Protein AF-A0A428XMS0-F1 (afdb_monomer_lite)

Sequence (115 aa):
SAGLQIQGVVYDTDPASPYRYGGPYNPLPVPYTTYSPLLTNISLCRAAATTTLQRLRRTASRRLQVDMVPHPGLVLGDLVSVTGQGLTGVSCVIEELTLPYSPETQTIYVRVPHG

Secondary structure (DSSP, 8-state):
-PPPPP--------TT-TT-TT-SS-SS--------TT--SHHHHHHHHHHHHHHHHHHHSPEEEEEES--TT--TT-EEEEEETTEEEEEEEEEEEE--SSS--EEEEEEPPP-

Radius of gyration: 19.17 Å; chains: 1; bounding box: 40×31×57 Å

Structure (mmCIF, N/CA/C/O backbone):
data_AF-A0A428XMS0-F1
#
_entry.id   AF-A0A428XMS0-F1
#
loop_
_atom_site.group_PDB
_atom_site.id
_atom_site.type_symbol
_atom_site.label_atom_id
_atom_site.label_alt_id
_atom_site.label_comp_id
_atom_site.label_asym_id
_atom_site.label_entity_id
_atom_site.label_seq_id
_atom_site.pdbx_PDB_ins_code
_atom_site.Cartn_x
_atom_site.Cartn_y
_atom_site.Cartn_z
_atom_site.occupancy
_atom_site.B_iso_or_equiv
_atom_site.auth_seq_id
_atom_site.auth_comp_id
_atom_site.auth_asym_id
_atom_site.auth_atom_id
_atom_site.pdbx_PDB_model_num
ATOM 1 N N . SER A 1 1 ? 25.081 11.010 -31.879 1.00 51.91 1 SER A N 1
ATOM 2 C CA . SER A 1 1 ? 24.028 9.989 -31.720 1.00 51.91 1 SER A CA 1
ATOM 3 C C . SER A 1 1 ? 23.406 10.172 -30.347 1.00 51.91 1 SER A C 1
ATOM 5 O O . SER A 1 1 ? 24.145 10.298 -29.380 1.00 51.91 1 SER A O 1
ATOM 7 N N . ALA A 1 2 ? 22.080 10.281 -30.244 1.00 57.91 2 ALA A N 1
ATOM 8 C CA . ALA A 1 2 ? 21.422 10.269 -28.939 1.00 57.91 2 ALA A CA 1
ATOM 9 C C . ALA A 1 2 ? 21.640 8.878 -28.323 1.00 57.91 2 ALA A C 1
ATOM 11 O O . ALA A 1 2 ? 21.331 7.876 -28.968 1.00 57.91 2 ALA A O 1
ATOM 12 N N . GLY A 1 3 ? 22.274 8.806 -27.150 1.00 65.50 3 GLY A N 1
ATOM 13 C CA . GLY A 1 3 ? 22.534 7.536 -26.471 1.00 65.50 3 GLY A CA 1
ATOM 14 C C . GLY A 1 3 ? 21.233 6.774 -26.220 1.00 65.50 3 GLY A C 1
ATOM 15 O O . GLY A 1 3 ? 20.197 7.387 -25.965 1.00 65.50 3 GLY A O 1
ATOM 16 N N . LEU A 1 4 ? 21.277 5.443 -26.321 1.00 75.00 4 LEU A N 1
ATOM 17 C CA . LEU A 1 4 ? 20.119 4.598 -26.031 1.00 75.00 4 LEU A CA 1
ATOM 18 C C . LEU A 1 4 ? 19.644 4.858 -24.597 1.00 75.00 4 LEU A C 1
ATOM 20 O O . LEU A 1 4 ? 20.430 4.780 -23.652 1.00 75.00 4 LEU A O 1
ATOM 24 N N . GLN A 1 5 ? 18.358 5.165 -24.441 1.00 82.94 5 GLN A N 1
ATOM 25 C CA . GLN A 1 5 ? 17.760 5.357 -23.127 1.00 82.94 5 GLN A CA 1
ATOM 26 C C . GLN A 1 5 ? 17.747 4.030 -22.363 1.00 82.94 5 GLN A C 1
ATOM 28 O O . GLN A 1 5 ? 17.266 3.010 -22.859 1.00 82.94 5 GLN A O 1
ATOM 33 N N . ILE A 1 6 ? 18.254 4.050 -21.132 1.00 88.12 6 ILE A N 1
ATOM 34 C CA . ILE A 1 6 ? 18.184 2.904 -20.229 1.00 88.12 6 ILE A CA 1
ATOM 35 C C . ILE A 1 6 ? 16.771 2.841 -19.644 1.00 88.12 6 ILE A C 1
ATOM 37 O O . ILE A 1 6 ? 16.308 3.788 -19.013 1.00 88.12 6 ILE A O 1
ATOM 41 N N . GLN A 1 7 ? 16.087 1.715 -19.843 1.00 90.94 7 GLN A N 1
ATOM 42 C CA . GLN A 1 7 ? 14.705 1.510 -19.408 1.00 90.94 7 GLN A CA 1
ATOM 43 C C . GLN A 1 7 ? 14.547 0.230 -18.583 1.00 90.94 7 GLN A C 1
ATOM 45 O O . GLN A 1 7 ? 15.285 -0.742 -18.750 1.00 90.94 7 GLN A O 1
ATOM 50 N N . GLY A 1 8 ? 13.556 0.232 -17.692 1.00 90.62 8 GLY A N 1
ATOM 51 C CA . GLY A 1 8 ? 13.145 -0.916 -16.891 1.00 90.62 8 GLY A CA 1
ATOM 52 C C . GLY A 1 8 ? 11.624 -0.954 -16.794 1.00 90.62 8 GLY A C 1
ATOM 53 O O . GLY A 1 8 ? 10.995 0.087 -16.638 1.00 90.62 8 GLY A O 1
ATOM 54 N N . VAL A 1 9 ? 11.045 -2.149 -16.911 1.00 92.12 9 VAL A N 1
ATOM 55 C CA . VAL A 1 9 ? 9.593 -2.374 -16.915 1.00 92.12 9 VAL A CA 1
ATOM 56 C C . VAL A 1 9 ? 9.265 -3.494 -15.937 1.00 92.12 9 VAL A C 1
ATOM 58 O O . VAL A 1 9 ? 10.022 -4.462 -15.829 1.00 92.12 9 VAL A O 1
ATOM 61 N N . VAL A 1 10 ? 8.145 -3.352 -15.233 1.00 92.31 10 VAL A N 1
ATOM 62 C CA . VAL A 1 10 ? 7.587 -4.354 -14.323 1.00 92.31 10 VAL A CA 1
ATOM 63 C C . VAL A 1 10 ? 6.090 -4.445 -14.589 1.00 92.31 10 VAL A C 1
ATOM 65 O O . VAL A 1 10 ? 5.425 -3.421 -14.730 1.00 92.31 10 VAL A O 1
ATOM 68 N N . TYR A 1 11 ? 5.579 -5.670 -14.663 1.00 90.00 11 TYR A N 1
ATOM 69 C CA . TYR A 1 11 ? 4.156 -5.948 -14.821 1.00 90.00 11 TYR A CA 1
ATOM 70 C C . TYR A 1 11 ? 3.584 -6.464 -13.509 1.00 90.00 11 TYR A C 1
ATOM 72 O O . TYR A 1 11 ? 4.235 -7.234 -12.802 1.00 90.00 11 TYR A O 1
ATOM 80 N N . ASP A 1 12 ? 2.356 -6.061 -13.204 1.00 89.62 12 ASP A N 1
ATOM 81 C CA . ASP A 1 12 ? 1.617 -6.630 -12.090 1.00 89.62 12 ASP A CA 1
ATOM 82 C C . ASP A 1 12 ? 1.066 -8.011 -12.476 1.00 89.62 12 ASP A C 1
ATOM 84 O O . ASP A 1 12 ? 0.236 -8.130 -13.381 1.00 89.62 12 ASP A O 1
ATOM 88 N N . THR A 1 13 ? 1.539 -9.051 -11.794 1.00 88.81 13 THR A N 1
ATOM 89 C CA . THR A 1 13 ? 1.116 -10.444 -11.991 1.00 88.81 13 THR A CA 1
ATOM 90 C C . THR A 1 13 ? 0.281 -10.996 -10.835 1.00 88.81 13 THR A C 1
ATOM 92 O O . THR A 1 13 ? -0.113 -12.161 -10.886 1.00 88.81 13 THR A O 1
ATOM 95 N N . ASP A 1 14 ? -0.002 -10.194 -9.804 1.00 86.25 14 ASP A N 1
ATOM 96 C CA . ASP A 1 14 ? -0.752 -10.645 -8.631 1.00 86.25 14 ASP A CA 1
ATOM 97 C C . ASP A 1 14 ? -2.237 -10.828 -8.995 1.00 86.25 14 ASP A C 1
ATOM 99 O O . ASP A 1 14 ? -2.881 -9.864 -9.419 1.00 86.25 14 ASP A O 1
ATOM 103 N N . PRO A 1 15 ? -2.811 -12.040 -8.849 1.00 85.00 15 PRO A N 1
ATOM 104 C CA . PRO A 1 15 ? -4.216 -12.295 -9.153 1.00 85.00 15 PRO A CA 1
ATOM 105 C C . PRO A 1 15 ? -5.196 -11.456 -8.328 1.00 85.00 15 PRO A C 1
ATOM 107 O O . PRO A 1 15 ? -6.307 -11.228 -8.806 1.00 85.00 15 PRO A O 1
ATOM 110 N N . ALA A 1 16 ? -4.806 -11.008 -7.132 1.00 82.44 16 ALA A N 1
ATOM 111 C CA . ALA A 1 16 ? -5.634 -10.189 -6.254 1.00 82.44 16 ALA A CA 1
ATOM 112 C C . ALA A 1 16 ? -5.484 -8.678 -6.511 1.00 82.44 16 ALA A C 1
ATOM 114 O O . ALA A 1 16 ? -6.279 -7.892 -5.992 1.00 82.44 16 ALA A O 1
ATOM 115 N N . SER A 1 17 ? -4.496 -8.254 -7.308 1.00 84.62 17 SER A N 1
ATOM 116 C CA . SER A 1 17 ? -4.276 -6.838 -7.594 1.00 84.62 17 SER A CA 1
ATOM 117 C C . SER A 1 17 ? -5.244 -6.320 -8.665 1.00 84.62 17 SER A C 1
ATOM 119 O O . SER A 1 17 ? -5.344 -6.906 -9.748 1.00 84.62 17 SER A O 1
ATOM 121 N N . PRO A 1 18 ? -5.903 -5.167 -8.446 1.00 85.19 18 PRO A N 1
ATOM 122 C CA . PRO A 1 18 ? -6.719 -4.530 -9.477 1.00 85.19 18 PRO A CA 1
ATOM 123 C C . PRO A 1 18 ? -5.884 -3.992 -10.651 1.00 85.19 18 PRO A C 1
ATOM 125 O O . PRO A 1 18 ? -6.433 -3.743 -11.722 1.00 85.19 18 PRO A O 1
ATOM 128 N N . TYR A 1 19 ? -4.565 -3.842 -10.480 1.00 86.94 19 TYR A N 1
ATOM 129 C CA . TYR A 1 19 ? -3.642 -3.410 -11.536 1.00 86.94 19 TYR A CA 1
ATOM 130 C C . TYR A 1 19 ? -3.074 -4.563 -12.364 1.00 86.94 19 TYR A C 1
ATOM 132 O O . TYR A 1 19 ? -2.228 -4.327 -13.229 1.00 86.94 19 TYR A O 1
ATOM 140 N N . ARG A 1 20 ? -3.513 -5.801 -12.107 1.00 87.75 20 ARG A N 1
ATOM 141 C CA . ARG A 1 20 ? -3.035 -6.986 -12.815 1.00 87.75 20 ARG A CA 1
ATOM 142 C C . ARG A 1 20 ? -3.117 -6.806 -14.328 1.00 87.75 20 ARG A C 1
ATOM 144 O O . ARG A 1 20 ? -4.181 -6.530 -14.883 1.00 87.75 20 ARG A O 1
ATOM 151 N N . TYR A 1 21 ? -1.998 -7.072 -14.994 1.00 85.19 21 TYR A N 1
ATOM 152 C CA . TYR A 1 21 ? -1.932 -7.109 -16.447 1.00 85.19 21 TYR A CA 1
ATOM 153 C C . TYR A 1 21 ? -2.848 -8.204 -17.011 1.00 85.19 21 TYR A C 1
ATOM 155 O O . TYR A 1 21 ? -2.729 -9.372 -16.628 1.00 85.19 21 TYR A O 1
ATOM 163 N N . GLY A 1 22 ? -3.758 -7.833 -17.916 1.00 8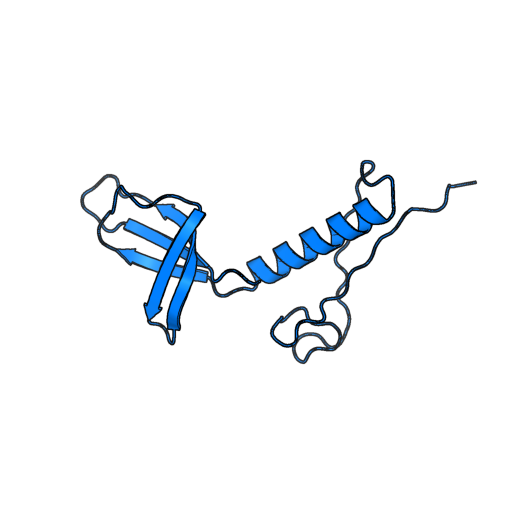3.94 22 GLY A N 1
ATOM 164 C CA . GLY A 1 22 ? -4.748 -8.762 -18.469 1.00 83.94 22 GLY A CA 1
ATOM 165 C C . GLY A 1 22 ? -5.778 -9.236 -17.434 1.00 83.94 22 GLY A C 1
ATOM 166 O O . GLY A 1 22 ? -6.396 -10.283 -17.618 1.00 83.94 22 GLY A O 1
ATOM 167 N N . GLY A 1 23 ? -5.918 -8.513 -16.317 1.00 85.25 23 GLY A N 1
ATOM 168 C CA . GLY A 1 23 ? -6.874 -8.814 -15.258 1.00 85.25 23 GLY A CA 1
ATOM 169 C C . GLY A 1 23 ? -8.308 -8.389 -15.605 1.00 85.25 23 GLY A C 1
ATOM 170 O O . GLY A 1 23 ? -8.527 -7.643 -16.561 1.00 85.25 23 GLY A O 1
ATOM 171 N N . PRO A 1 24 ? -9.301 -8.811 -14.802 1.00 83.56 24 PRO A N 1
ATOM 172 C CA . PRO A 1 24 ? -10.717 -8.532 -15.065 1.00 83.56 24 PRO A CA 1
ATOM 173 C C . PRO A 1 24 ? -11.078 -7.041 -14.969 1.00 83.56 24 PRO A C 1
ATOM 175 O O . PRO A 1 24 ? -12.058 -6.613 -15.568 1.00 83.56 24 PRO A O 1
ATOM 178 N N . TYR A 1 25 ? -10.294 -6.253 -14.229 1.00 80.94 25 TYR A N 1
ATOM 179 C CA . TYR A 1 25 ? -10.516 -4.814 -14.052 1.00 80.94 25 TYR A CA 1
ATOM 180 C C . TYR A 1 25 ? -9.822 -3.963 -15.118 1.00 80.94 25 TYR A C 1
ATOM 182 O O . TYR A 1 25 ? -10.270 -2.854 -15.397 1.00 80.94 25 TYR A O 1
ATOM 190 N N . ASN A 1 26 ? -8.736 -4.469 -15.711 1.00 71.25 26 ASN A N 1
ATOM 191 C CA . ASN A 1 26 ? -8.008 -3.767 -16.757 1.00 71.25 26 ASN A CA 1
ATOM 192 C C . ASN A 1 26 ? -7.328 -4.756 -17.727 1.00 71.25 26 ASN A C 1
ATOM 194 O O . ASN A 1 26 ? -6.187 -5.173 -17.501 1.00 71.25 26 ASN A O 1
ATOM 198 N N . PRO A 1 27 ? -8.018 -5.158 -18.810 1.00 76.06 27 PRO A N 1
ATOM 199 C CA . PRO A 1 27 ? -7.488 -6.129 -19.764 1.00 76.06 27 PRO A CA 1
ATOM 200 C C . PRO A 1 27 ? -6.342 -5.567 -20.619 1.00 76.06 27 PRO A C 1
ATOM 202 O O . PRO A 1 27 ? -5.594 -6.343 -21.212 1.00 76.06 27 PRO A O 1
ATOM 205 N N . LEU A 1 28 ? -6.178 -4.240 -20.673 1.00 79.38 28 LEU A N 1
ATOM 206 C CA . LEU A 1 28 ? -5.091 -3.574 -21.386 1.00 79.38 28 LEU A CA 1
ATOM 207 C C . LEU A 1 28 ? -4.090 -2.962 -20.391 1.00 79.38 28 LEU A C 1
ATOM 209 O O . LEU A 1 28 ? -4.495 -2.377 -19.390 1.00 79.38 28 LEU A O 1
ATOM 213 N N . PRO A 1 29 ? -2.773 -3.044 -20.640 1.00 69.25 29 PRO A N 1
ATOM 214 C CA . PRO A 1 29 ? -1.792 -2.373 -19.791 1.00 69.25 29 PRO A CA 1
ATOM 215 C C . PRO A 1 29 ? -2.019 -0.856 -19.813 1.00 69.25 29 PRO A C 1
ATOM 217 O O . PRO A 1 29 ? -1.878 -0.227 -20.859 1.00 69.25 29 PRO A O 1
ATOM 220 N N . VAL A 1 30 ? -2.314 -0.255 -18.656 1.00 78.94 30 VAL A N 1
ATOM 221 C CA . VAL A 1 30 ? -2.222 1.203 -18.470 1.00 78.94 30 VAL A CA 1
ATOM 222 C C . VAL A 1 30 ? -0.811 1.507 -17.957 1.00 78.94 30 VAL A C 1
ATOM 224 O O . VAL A 1 30 ? -0.494 1.151 -16.819 1.00 78.94 30 VAL A O 1
ATOM 227 N N . PRO A 1 31 ? 0.075 2.088 -18.786 1.00 83.25 31 PRO A N 1
ATOM 228 C CA . PRO A 1 31 ? 1.468 2.277 -18.412 1.00 83.25 31 PRO A CA 1
ATOM 229 C C . PRO A 1 31 ? 1.623 3.417 -17.400 1.00 83.25 31 PRO A C 1
ATOM 231 O O . PRO A 1 31 ? 1.113 4.517 -17.599 1.00 83.25 31 PRO A O 1
ATOM 234 N N . TYR A 1 32 ? 2.407 3.169 -16.350 1.00 87.25 32 TYR A N 1
ATOM 235 C CA . TYR A 1 32 ? 2.898 4.200 -15.437 1.00 87.25 32 TYR A CA 1
ATOM 236 C C . TYR A 1 32 ? 4.385 4.420 -15.689 1.00 87.25 32 TYR A C 1
ATOM 238 O O . TYR A 1 32 ? 5.190 3.499 -15.553 1.00 87.25 32 TYR A O 1
ATOM 246 N N . THR A 1 33 ? 4.751 5.643 -16.059 1.00 90.38 33 THR A N 1
ATOM 247 C CA . THR A 1 33 ? 6.125 5.993 -16.426 1.00 90.38 33 THR A CA 1
ATOM 248 C C . THR A 1 33 ? 6.735 6.944 -15.407 1.00 90.38 33 THR A C 1
ATOM 250 O O . THR A 1 33 ? 6.159 7.989 -15.112 1.00 90.38 33 THR A O 1
ATOM 253 N N . THR A 1 34 ? 7.937 6.620 -14.936 1.00 89.44 34 THR A N 1
ATOM 254 C CA . THR A 1 34 ? 8.764 7.513 -14.118 1.00 89.44 34 THR A CA 1
ATOM 255 C C . THR A 1 34 ? 10.060 7.784 -14.867 1.00 89.44 34 THR A C 1
ATOM 257 O O . THR A 1 34 ? 10.772 6.847 -15.224 1.00 89.44 34 THR A O 1
ATOM 260 N N . TYR A 1 35 ? 10.388 9.056 -15.080 1.00 89.94 35 TYR A N 1
ATOM 261 C CA . TYR A 1 35 ? 11.673 9.474 -15.633 1.00 89.94 35 TYR A CA 1
ATOM 262 C C . TYR A 1 35 ? 12.520 10.130 -14.544 1.00 89.94 35 TYR A C 1
ATOM 264 O O . TYR A 1 35 ? 12.025 10.962 -13.785 1.00 89.94 35 TYR A O 1
ATOM 272 N N . SER A 1 36 ? 13.800 9.770 -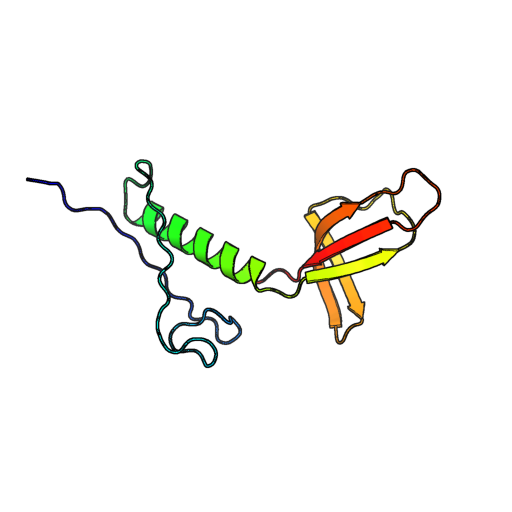14.473 1.00 89.88 36 SER A N 1
ATOM 273 C CA . SER A 1 36 ? 14.764 10.450 -13.612 1.00 89.88 36 SER A CA 1
ATOM 274 C C . SER A 1 36 ? 16.182 10.304 -14.169 1.00 89.88 36 SER A C 1
ATOM 276 O O . SER A 1 36 ? 16.577 9.190 -14.519 1.00 89.88 36 SER A O 1
ATOM 278 N N . PRO A 1 37 ? 16.979 11.390 -14.201 1.00 88.81 37 PRO A N 1
ATOM 279 C CA . PRO A 1 37 ? 18.377 11.339 -14.633 1.00 88.81 37 PRO A CA 1
ATOM 280 C C . PRO A 1 37 ? 19.281 10.560 -13.662 1.00 88.81 37 PRO A C 1
ATOM 282 O O . PRO A 1 37 ? 20.412 10.236 -14.007 1.00 88.81 37 PRO A O 1
ATOM 285 N N . LEU A 1 38 ? 18.796 10.242 -12.454 1.00 90.19 38 LEU A N 1
ATOM 286 C CA . LEU A 1 38 ? 19.530 9.457 -11.455 1.00 90.19 38 LEU A CA 1
ATOM 287 C C . LEU A 1 38 ? 19.429 7.939 -11.696 1.00 90.19 38 LEU A C 1
ATOM 289 O O . LEU A 1 38 ? 20.154 7.165 -11.072 1.00 90.19 38 LEU A O 1
ATOM 293 N N . LEU A 1 39 ? 18.537 7.495 -12.588 1.00 90.94 39 LEU A N 1
ATOM 294 C CA . L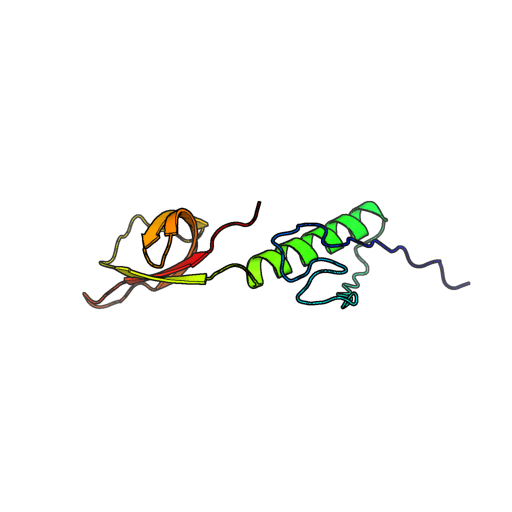EU A 1 39 ? 18.368 6.085 -12.942 1.00 90.94 39 LEU A CA 1
ATOM 295 C C . LEU A 1 39 ? 19.374 5.703 -14.035 1.00 90.94 39 LEU A C 1
ATOM 297 O O . LEU A 1 39 ? 19.060 5.650 -15.220 1.00 90.94 39 LEU A O 1
ATOM 301 N N . THR A 1 40 ? 20.617 5.471 -13.623 1.00 92.12 40 THR A N 1
ATOM 302 C CA . THR A 1 40 ? 21.764 5.308 -14.533 1.00 92.12 40 THR A CA 1
ATOM 303 C C . THR A 1 40 ? 21.980 3.880 -15.034 1.00 92.12 40 THR A C 1
ATOM 305 O O . THR A 1 40 ? 22.856 3.647 -15.864 1.00 92.12 40 THR A O 1
ATOM 308 N N . ASN A 1 41 ? 21.215 2.903 -14.544 1.00 91.44 41 ASN A N 1
ATOM 309 C CA . ASN A 1 41 ? 21.328 1.505 -14.955 1.00 91.44 41 ASN A CA 1
ATOM 310 C C . ASN A 1 41 ? 19.966 0.784 -14.908 1.00 91.44 41 ASN A C 1
ATOM 312 O O . ASN A 1 41 ? 18.998 1.262 -14.315 1.00 91.44 41 ASN A O 1
ATOM 316 N N . ILE A 1 42 ? 19.897 -0.396 -15.534 1.00 93.25 42 ILE A N 1
ATOM 317 C CA . ILE A 1 42 ? 18.652 -1.169 -15.668 1.00 93.25 42 ILE A CA 1
ATOM 318 C C . ILE A 1 42 ? 18.113 -1.627 -14.304 1.00 93.25 42 ILE A C 1
ATOM 320 O O . ILE A 1 42 ? 16.895 -1.670 -14.122 1.00 93.25 42 ILE A O 1
ATOM 324 N N . SER A 1 43 ? 18.979 -1.972 -13.343 1.00 93.00 43 SER A N 1
ATOM 325 C CA . SER A 1 43 ? 18.527 -2.438 -12.026 1.00 93.00 43 SER A CA 1
ATOM 326 C C . SER A 1 43 ? 17.859 -1.316 -11.233 1.00 93.00 43 SER A C 1
ATOM 328 O O . SER A 1 43 ? 16.809 -1.554 -10.641 1.00 93.00 43 SER A O 1
ATOM 330 N N . LEU A 1 44 ? 18.379 -0.088 -11.305 1.00 92.94 44 LEU A N 1
ATOM 331 C CA . LEU A 1 44 ? 17.751 1.108 -10.746 1.00 92.94 44 LEU A CA 1
ATOM 332 C C . LEU A 1 44 ? 16.420 1.416 -11.440 1.00 92.94 44 LEU A C 1
ATOM 334 O O . LEU A 1 44 ? 15.429 1.654 -10.752 1.00 92.94 44 LEU A O 1
ATOM 338 N N . CYS A 1 45 ? 16.352 1.349 -12.776 1.00 94.38 45 CYS A N 1
ATOM 339 C CA . CYS A 1 45 ? 15.090 1.547 -13.499 1.00 94.38 45 CYS A CA 1
ATOM 340 C C . CYS A 1 45 ? 14.028 0.513 -13.092 1.00 94.38 45 CYS A C 1
ATOM 342 O O . CYS A 1 45 ? 12.870 0.866 -12.871 1.00 94.38 45 CYS A O 1
ATOM 344 N N . ARG A 1 46 ? 14.415 -0.761 -12.947 1.00 94.56 46 ARG A N 1
ATOM 345 C CA . ARG A 1 46 ? 13.515 -1.819 -12.462 1.00 94.56 46 ARG A CA 1
ATOM 346 C C . ARG A 1 46 ? 13.110 -1.606 -11.008 1.00 94.56 46 ARG A C 1
ATOM 348 O O . ARG A 1 46 ? 11.934 -1.750 -10.708 1.00 94.56 46 ARG A O 1
ATOM 355 N N . ALA A 1 47 ? 14.037 -1.230 -10.128 1.00 93.94 47 ALA A N 1
ATOM 356 C CA . ALA A 1 47 ? 13.728 -0.929 -8.733 1.00 93.94 47 ALA A CA 1
ATOM 357 C C . ALA A 1 47 ? 12.714 0.219 -8.625 1.00 93.94 47 ALA A C 1
ATOM 359 O O . ALA A 1 47 ? 11.717 0.083 -7.922 1.00 93.94 47 ALA A O 1
ATOM 360 N N . ALA A 1 48 ? 12.903 1.296 -9.395 1.00 93.69 48 ALA A N 1
ATOM 361 C CA . ALA A 1 48 ? 11.958 2.407 -9.461 1.00 93.69 48 ALA A CA 1
ATOM 362 C C . ALA A 1 48 ? 10.575 1.965 -9.970 1.00 93.69 48 ALA A C 1
ATOM 364 O O . ALA A 1 48 ? 9.564 2.320 -9.366 1.00 93.69 48 ALA A O 1
ATOM 365 N N . ALA A 1 49 ? 10.520 1.150 -11.031 1.00 93.12 49 ALA A N 1
ATOM 366 C CA . ALA A 1 49 ? 9.268 0.592 -11.543 1.00 93.12 49 ALA A CA 1
ATOM 367 C C . ALA A 1 49 ? 8.560 -0.296 -10.502 1.00 93.12 49 ALA A C 1
ATOM 369 O O . ALA A 1 49 ? 7.356 -0.147 -10.290 1.00 93.12 49 ALA A O 1
ATOM 370 N N . THR A 1 50 ? 9.300 -1.151 -9.787 1.00 93.19 50 THR A N 1
ATOM 371 C CA . THR A 1 50 ? 8.770 -1.955 -8.676 1.00 93.19 50 THR A CA 1
ATOM 372 C C . THR A 1 50 ? 8.240 -1.071 -7.549 1.00 93.19 50 THR A C 1
ATOM 374 O O . THR A 1 50 ? 7.151 -1.322 -7.043 1.00 93.19 50 THR A O 1
ATOM 377 N N . THR A 1 51 ? 8.957 -0.010 -7.164 1.00 92.94 51 THR A N 1
ATOM 378 C CA . THR A 1 51 ? 8.493 0.935 -6.137 1.00 92.94 51 THR A CA 1
ATOM 379 C C . THR A 1 51 ? 7.207 1.643 -6.559 1.00 92.94 51 THR A C 1
ATOM 381 O O . THR A 1 51 ? 6.295 1.777 -5.741 1.00 92.94 51 THR A O 1
ATOM 384 N N . THR A 1 52 ? 7.098 2.072 -7.821 1.00 93.38 52 THR A N 1
ATOM 385 C CA . THR A 1 52 ? 5.855 2.647 -8.355 1.00 93.38 52 THR A CA 1
ATOM 386 C C . THR A 1 52 ? 4.716 1.633 -8.291 1.00 93.38 52 THR A C 1
ATOM 388 O O . THR A 1 52 ? 3.640 1.972 -7.803 1.00 93.38 52 THR A O 1
ATOM 391 N N . LEU A 1 53 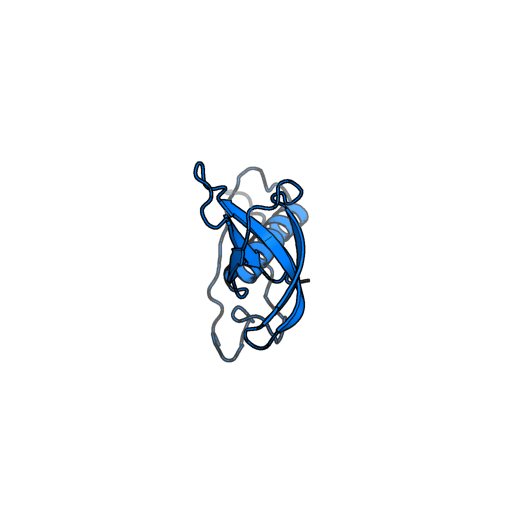? 4.952 0.383 -8.706 1.00 91.19 53 LEU A N 1
ATOM 392 C CA . LEU A 1 53 ? 3.941 -0.671 -8.639 1.00 91.19 53 LEU A CA 1
ATOM 393 C C . LEU A 1 53 ? 3.475 -0.925 -7.198 1.00 91.19 53 LEU A C 1
ATOM 395 O O . LEU A 1 53 ? 2.276 -0.958 -6.935 1.00 91.19 53 LEU A O 1
ATOM 399 N N . GLN A 1 54 ? 4.408 -1.042 -6.254 1.00 90.50 54 GLN A N 1
ATOM 400 C CA . GLN A 1 54 ? 4.084 -1.247 -4.841 1.00 90.50 54 GLN A CA 1
ATOM 401 C C . GLN A 1 54 ? 3.289 -0.075 -4.257 1.00 90.50 54 GLN A C 1
ATOM 403 O O . GLN A 1 54 ? 2.341 -0.277 -3.498 1.00 90.50 54 GLN A O 1
ATOM 408 N N . ARG A 1 55 ? 3.612 1.160 -4.660 1.00 90.12 55 ARG A N 1
ATOM 409 C CA . ARG A 1 55 ? 2.837 2.345 -4.277 1.00 90.12 55 ARG A CA 1
ATOM 410 C C . ARG A 1 55 ? 1.409 2.282 -4.810 1.00 90.12 55 ARG A C 1
ATOM 412 O O . ARG A 1 55 ? 0.487 2.530 -4.043 1.00 90.12 55 ARG A O 1
ATOM 419 N N . LEU A 1 56 ? 1.228 1.932 -6.084 1.00 89.81 56 LEU A N 1
ATOM 420 C CA . LEU A 1 56 ? -0.096 1.801 -6.697 1.00 89.81 56 LEU A CA 1
ATOM 421 C C . LEU A 1 56 ? -0.924 0.728 -5.992 1.00 89.81 56 LEU A C 1
ATOM 423 O O . LEU A 1 56 ? -2.033 1.019 -5.547 1.00 89.81 56 LEU A O 1
ATOM 427 N N . ARG A 1 57 ? -0.359 -0.472 -5.804 1.00 88.38 57 ARG A N 1
ATOM 428 C CA . ARG A 1 57 ? -1.006 -1.554 -5.048 1.00 88.38 57 ARG A CA 1
ATOM 429 C C . ARG A 1 57 ? -1.432 -1.081 -3.667 1.00 88.38 57 ARG A C 1
ATOM 431 O O . ARG A 1 57 ? -2.591 -1.250 -3.305 1.00 88.38 57 ARG A O 1
ATOM 438 N N . ARG A 1 58 ? -0.531 -0.417 -2.934 1.00 86.69 58 ARG A N 1
ATOM 439 C CA . ARG A 1 58 ? -0.846 0.160 -1.626 1.00 86.69 58 ARG A CA 1
ATOM 440 C C . ARG A 1 58 ? -2.003 1.148 -1.717 1.00 86.69 58 ARG A C 1
ATOM 442 O O . ARG A 1 58 ? -2.930 1.038 -0.932 1.00 86.69 58 ARG A O 1
ATOM 449 N N . THR A 1 59 ? -2.005 2.087 -2.662 1.00 86.12 59 THR A N 1
ATOM 450 C CA . THR A 1 59 ? -3.103 3.059 -2.817 1.00 86.12 59 THR A CA 1
ATOM 451 C C . THR A 1 59 ? -4.448 2.385 -3.098 1.00 86.12 59 THR A C 1
ATOM 453 O O . THR A 1 59 ? -5.459 2.833 -2.556 1.00 86.12 59 THR A O 1
ATOM 456 N N . ALA A 1 60 ? -4.459 1.299 -3.873 1.00 84.38 60 ALA A N 1
ATOM 457 C CA . ALA A 1 60 ? -5.668 0.531 -4.156 1.00 84.38 60 ALA A CA 1
ATOM 458 C C . ALA A 1 60 ? -6.119 -0.390 -3.011 1.00 84.38 60 ALA A C 1
ATOM 460 O O . ALA A 1 60 ? -7.267 -0.835 -3.018 1.00 84.38 60 ALA A O 1
ATOM 461 N N . SER A 1 61 ? -5.268 -0.667 -2.016 1.00 83.75 61 SER A N 1
ATOM 462 C CA . SER A 1 61 ? -5.681 -1.438 -0.841 1.00 83.75 61 SER A CA 1
ATOM 463 C C . SER A 1 61 ? -6.815 -0.756 -0.096 1.00 83.75 61 SER A C 1
ATOM 465 O O . SER A 1 61 ? -6.919 0.471 -0.033 1.00 83.75 61 SER A O 1
ATOM 467 N N . ARG A 1 62 ? -7.617 -1.574 0.580 1.00 85.38 62 ARG A N 1
ATOM 468 C CA . ARG A 1 62 ? -8.670 -1.094 1.466 1.00 85.38 62 ARG A CA 1
ATOM 469 C C . ARG A 1 62 ? -8.082 -0.226 2.587 1.00 85.38 62 ARG A C 1
ATOM 471 O O . ARG A 1 62 ? -7.289 -0.708 3.396 1.00 85.38 62 ARG A O 1
ATOM 478 N N . ARG A 1 63 ? -8.511 1.037 2.640 1.00 89.94 63 ARG A N 1
ATOM 479 C CA . ARG A 1 63 ? -8.292 1.961 3.763 1.00 89.94 63 ARG A CA 1
ATOM 480 C C . ARG A 1 63 ? -9.508 1.906 4.685 1.00 89.94 63 ARG A C 1
ATOM 482 O O . ARG A 1 63 ? -10.641 1.924 4.207 1.00 89.94 63 ARG A O 1
ATOM 489 N N . LEU A 1 64 ? -9.270 1.825 5.986 1.00 91.62 64 LEU A N 1
ATOM 490 C CA . LEU A 1 64 ? -10.301 1.785 7.018 1.00 91.62 64 LEU A CA 1
ATOM 491 C C . LEU A 1 64 ? -10.130 2.991 7.932 1.00 91.62 64 LEU A C 1
ATOM 493 O O . LEU A 1 64 ? -9.003 3.356 8.256 1.00 91.62 64 LEU A O 1
ATOM 497 N N . GLN A 1 65 ? -11.245 3.578 8.347 1.00 92.69 65 GLN A N 1
ATOM 498 C CA . GLN A 1 65 ? -11.285 4.546 9.434 1.00 92.69 65 GLN A CA 1
ATOM 499 C C . GLN A 1 65 ? -11.661 3.808 10.718 1.00 92.69 65 GLN A C 1
ATOM 501 O O . GLN A 1 65 ? -12.567 2.972 10.708 1.00 92.69 65 GLN A O 1
ATOM 506 N N . VAL A 1 66 ? -10.957 4.107 11.804 1.00 90.69 66 VAL A N 1
ATOM 507 C CA . VAL A 1 66 ? -11.257 3.608 13.143 1.00 90.69 66 VAL A CA 1
ATOM 508 C C . VAL A 1 66 ? -11.388 4.812 14.062 1.00 90.69 66 VAL A C 1
ATOM 510 O O . VAL A 1 66 ? -10.449 5.592 14.200 1.00 90.69 66 VAL A O 1
ATOM 513 N N . ASP A 1 67 ? -12.551 4.930 14.691 1.00 91.06 67 ASP A N 1
ATOM 514 C CA . ASP A 1 67 ? -12.835 5.932 15.709 1.00 91.06 67 ASP A CA 1
ATOM 515 C C . ASP A 1 67 ? -12.769 5.245 17.080 1.00 91.06 67 ASP A C 1
ATOM 517 O O . ASP A 1 67 ? -13.435 4.233 17.314 1.00 91.06 67 ASP A O 1
ATOM 521 N N . MET A 1 68 ? -11.914 5.744 17.973 1.00 89.00 68 MET A N 1
ATOM 522 C CA . MET A 1 68 ? -11.628 5.115 19.264 1.00 89.00 68 MET A CA 1
ATOM 523 C C . MET A 1 68 ? -11.324 6.131 20.368 1.00 89.00 68 MET A C 1
ATOM 525 O O . MET A 1 68 ? -11.124 7.318 20.126 1.00 89.00 68 MET A O 1
ATOM 529 N N . VAL A 1 69 ? -11.271 5.660 21.614 1.00 89.81 69 VAL A N 1
ATOM 530 C CA . VAL A 1 69 ? -10.777 6.476 22.732 1.00 89.81 69 VAL A CA 1
ATOM 531 C C . VAL A 1 69 ? -9.295 6.805 22.499 1.00 89.81 69 VAL A C 1
ATOM 533 O O . VAL A 1 69 ? -8.553 5.894 22.120 1.00 89.81 69 VAL A O 1
ATOM 536 N N . PRO A 1 70 ? -8.843 8.053 22.741 1.00 89.06 70 PRO A N 1
ATOM 537 C CA . PRO A 1 70 ? -7.443 8.427 22.575 1.00 89.06 70 PRO A CA 1
ATOM 538 C C . PRO A 1 70 ? -6.477 7.495 23.311 1.00 89.06 70 PRO A C 1
ATOM 540 O O . PRO A 1 70 ? -6.547 7.335 24.530 1.00 89.06 70 PRO A O 1
ATOM 543 N N . HIS A 1 71 ? -5.551 6.902 22.559 1.00 88.25 71 HIS A N 1
ATOM 544 C CA . HIS A 1 71 ? -4.531 5.997 23.063 1.00 88.25 71 HIS A CA 1
ATOM 545 C C . HIS A 1 71 ? -3.128 6.570 22.785 1.00 88.25 71 HIS A C 1
ATOM 547 O O . HIS A 1 71 ? -2.668 6.547 21.640 1.00 88.25 71 HIS A O 1
ATOM 553 N N . PRO A 1 72 ? -2.399 7.045 23.814 1.00 85.50 72 PRO A N 1
ATOM 554 C CA . PRO A 1 72 ? -1.121 7.741 23.633 1.00 85.50 72 PRO A CA 1
ATOM 555 C C . PRO A 1 72 ? 0.020 6.826 23.172 1.00 85.50 72 PRO A C 1
ATOM 557 O O . PRO A 1 72 ? 1.037 7.309 22.692 1.00 85.50 72 PRO A O 1
ATOM 560 N N . GLY A 1 73 ? -0.132 5.508 23.325 1.00 89.56 73 GLY A N 1
ATOM 561 C CA . GLY A 1 73 ? 0.854 4.529 22.868 1.00 89.56 73 GLY A CA 1
ATOM 562 C C . GLY A 1 73 ? 0.752 4.152 21.389 1.00 89.56 73 GLY A C 1
ATOM 563 O O . GLY A 1 73 ? 1.523 3.303 20.968 1.00 89.56 73 GLY A O 1
ATOM 564 N N . LEU A 1 74 ? -0.200 4.714 20.630 1.00 91.69 74 LEU A N 1
ATOM 565 C CA . LEU A 1 74 ? -0.304 4.467 19.188 1.00 91.69 74 LEU A CA 1
ATOM 566 C C . LEU A 1 74 ? 0.465 5.531 18.411 1.00 91.69 74 LEU A C 1
ATOM 568 O O . LEU A 1 74 ? 0.257 6.729 18.618 1.00 91.69 74 LEU A O 1
ATOM 572 N N . VAL A 1 75 ? 1.295 5.090 17.471 1.00 92.75 75 VAL A N 1
ATOM 573 C CA . VAL A 1 75 ? 2.062 5.963 16.582 1.00 92.75 75 VAL A CA 1
ATOM 574 C C . VAL A 1 75 ? 1.893 5.569 15.113 1.00 92.75 75 VAL A C 1
ATOM 576 O O . VAL A 1 75 ? 1.472 4.466 14.763 1.00 92.75 75 VAL A O 1
ATOM 579 N N . LEU A 1 76 ? 2.203 6.511 14.219 1.00 93.31 76 LEU A N 1
ATOM 580 C CA . LEU A 1 76 ? 2.223 6.247 12.780 1.00 93.31 76 LEU A CA 1
ATOM 581 C C . LEU A 1 76 ? 3.217 5.124 12.463 1.00 93.31 76 LEU A C 1
ATOM 583 O O . LEU A 1 76 ? 4.353 5.143 12.932 1.00 93.31 76 LEU A O 1
ATOM 587 N N . GLY A 1 77 ? 2.800 4.180 11.621 1.00 91.62 77 GLY A N 1
ATOM 588 C CA . GLY A 1 77 ? 3.601 3.015 11.250 1.00 91.62 77 GLY A CA 1
ATOM 589 C C . GLY A 1 77 ? 3.394 1.780 12.130 1.00 91.62 77 GLY A C 1
ATOM 590 O O . GLY A 1 77 ? 3.851 0.708 11.733 1.00 91.62 77 GLY A O 1
ATOM 591 N N . ASP A 1 78 ? 2.675 1.885 13.252 1.00 93.69 78 ASP A N 1
ATOM 592 C CA . ASP A 1 78 ? 2.348 0.721 14.080 1.00 93.69 78 ASP A CA 1
ATOM 593 C C . ASP A 1 78 ? 1.482 -0.295 13.329 1.00 93.69 78 ASP A C 1
ATOM 595 O O . ASP A 1 78 ? 0.640 0.060 12.494 1.00 93.69 78 ASP A O 1
ATOM 599 N N . LEU A 1 79 ? 1.672 -1.573 13.674 1.00 93.44 79 LEU A N 1
ATOM 600 C CA . LEU A 1 79 ? 0.829 -2.678 13.229 1.00 93.44 79 LEU A CA 1
ATOM 601 C C . LEU A 1 79 ? -0.252 -2.968 14.268 1.00 93.44 79 LEU A C 1
ATOM 603 O O . LEU A 1 79 ? 0.041 -3.280 15.421 1.00 93.44 79 LEU A O 1
ATOM 607 N N . VAL A 1 80 ? -1.505 -2.931 13.830 1.00 92.31 80 VAL A N 1
ATOM 608 C CA . VAL A 1 80 ? -2.679 -3.239 14.646 1.00 92.31 80 VAL A CA 1
ATOM 609 C C . VAL A 1 80 ? -3.474 -4.384 14.031 1.00 92.31 80 VAL A C 1
ATOM 611 O O . VAL A 1 80 ? -3.565 -4.515 12.811 1.00 92.31 80 VAL A O 1
ATOM 614 N N . SER A 1 81 ? -4.070 -5.223 14.875 1.00 93.69 81 SER A N 1
ATOM 615 C CA . SER A 1 81 ? -4.985 -6.274 14.430 1.00 93.69 81 SER A CA 1
ATOM 616 C C . SER A 1 81 ? -6.408 -5.726 14.383 1.00 93.69 81 SER A C 1
ATOM 618 O O . SER A 1 81 ? -6.949 -5.305 15.405 1.00 93.69 81 SER A O 1
ATOM 620 N N . VAL A 1 82 ? -7.015 -5.710 13.196 1.00 91.12 82 VAL A N 1
ATOM 621 C CA . VAL A 1 82 ? -8.352 -5.152 12.972 1.00 91.12 82 VAL A CA 1
ATOM 622 C C . VAL A 1 82 ? -9.371 -6.276 12.827 1.00 91.12 82 VAL A C 1
ATOM 624 O O . VAL A 1 82 ? -9.217 -7.190 12.014 1.00 91.12 82 VAL A O 1
ATOM 627 N N . THR A 1 83 ? -10.449 -6.177 13.603 1.00 92.06 83 THR A N 1
ATOM 628 C CA . THR A 1 83 ? -11.632 -7.037 13.492 1.00 92.06 83 THR A CA 1
ATOM 629 C C . THR A 1 83 ? -12.864 -6.157 13.304 1.00 92.06 83 THR A C 1
ATOM 631 O O . THR A 1 83 ? -13.065 -5.208 14.056 1.00 92.06 83 THR A O 1
ATOM 634 N N . GLY A 1 84 ? -13.676 -6.452 12.288 1.00 87.88 84 GLY A N 1
ATOM 635 C CA . GLY A 1 84 ? -14.830 -5.640 11.889 1.00 87.88 84 GLY A CA 1
ATOM 636 C C . GLY A 1 84 ? -14.884 -5.400 10.380 1.00 87.88 84 GLY A C 1
ATOM 637 O O . GLY A 1 84 ? -13.911 -5.631 9.667 1.00 87.88 84 GLY A O 1
ATOM 638 N N . GLN A 1 85 ? -16.039 -4.964 9.862 1.00 85.62 85 GLN A N 1
ATOM 639 C CA . GLN A 1 85 ? -16.228 -4.678 8.427 1.00 85.62 85 GLN A CA 1
ATOM 640 C C . GLN A 1 85 ? -15.860 -5.857 7.494 1.00 85.62 85 GLN A C 1
ATOM 642 O O . GLN A 1 85 ? -15.320 -5.662 6.399 1.00 85.62 85 GLN A O 1
ATOM 647 N N . GLY A 1 86 ? -16.140 -7.088 7.941 1.00 86.12 86 GLY A N 1
ATOM 648 C CA . GLY A 1 86 ? -15.813 -8.331 7.231 1.00 86.12 86 GLY A CA 1
ATOM 649 C C . GLY A 1 86 ? -14.365 -8.808 7.397 1.00 86.12 86 GLY A C 1
ATOM 650 O O . GLY A 1 86 ? -13.960 -9.741 6.713 1.00 86.12 86 GLY A O 1
ATOM 651 N N . LEU A 1 87 ? -13.580 -8.174 8.274 1.00 87.25 87 LEU A N 1
ATOM 652 C CA . LEU A 1 87 ? -12.212 -8.574 8.607 1.00 87.25 87 LEU A CA 1
ATOM 653 C C . LEU A 1 87 ? -12.172 -9.276 9.966 1.00 87.25 87 LEU A C 1
ATOM 655 O O . LEU A 1 87 ? -12.906 -8.910 10.889 1.00 87.25 87 LEU A O 1
ATOM 659 N N . THR A 1 88 ? -11.284 -10.257 10.099 1.00 91.12 88 THR A N 1
ATOM 660 C CA . THR A 1 88 ? -11.070 -11.002 11.344 1.00 91.12 88 THR A CA 1
ATOM 661 C C . THR A 1 88 ? -9.578 -11.107 11.613 1.00 91.12 88 THR A C 1
ATOM 663 O O . THR A 1 88 ? -8.875 -11.833 10.915 1.00 91.12 88 THR A O 1
ATOM 666 N N . GLY A 1 89 ? -9.096 -10.356 12.605 1.00 88.44 89 GLY A N 1
ATOM 667 C CA . GLY A 1 89 ? -7.692 -10.378 13.017 1.00 88.44 89 GLY A CA 1
ATOM 668 C C . GLY A 1 89 ? -6.698 -9.961 11.928 1.00 88.44 89 GLY A C 1
ATOM 669 O O . GLY A 1 89 ? -5.580 -10.471 11.893 1.00 88.44 89 GLY A O 1
ATOM 670 N N . VAL A 1 90 ? -7.102 -9.083 11.004 1.00 90.12 90 VAL A N 1
ATOM 671 C CA . VAL A 1 90 ? -6.254 -8.690 9.870 1.00 90.12 90 VAL A CA 1
ATOM 672 C C . VAL A 1 90 ? -5.267 -7.620 10.316 1.00 90.12 90 VAL A C 1
ATOM 674 O O . VAL A 1 90 ? -5.665 -6.567 10.814 1.00 90.12 90 VAL A O 1
ATOM 677 N N . SER A 1 91 ? -3.978 -7.882 10.106 1.00 92.12 91 SER A N 1
ATOM 678 C CA . SER A 1 91 ? -2.914 -6.922 10.396 1.00 92.12 91 SER A CA 1
ATOM 679 C C . SER A 1 91 ? -3.023 -5.708 9.471 1.00 92.12 91 SER A C 1
ATOM 681 O O . SER A 1 91 ? -3.100 -5.862 8.253 1.00 92.12 91 SER A O 1
ATOM 683 N N . CYS A 1 92 ? -3.052 -4.508 10.043 1.00 91.75 92 CYS A N 1
ATOM 684 C CA . CYS A 1 92 ? -3.129 -3.239 9.329 1.00 91.75 92 CYS A CA 1
ATOM 685 C C . CYS A 1 92 ? -2.087 -2.259 9.882 1.00 91.75 92 CYS A C 1
ATOM 687 O O . CYS A 1 92 ? -1.795 -2.271 11.073 1.00 91.75 92 CYS A O 1
ATOM 689 N N . VAL A 1 93 ? -1.553 -1.387 9.027 1.00 93.81 93 VAL A N 1
ATOM 690 C CA . VAL A 1 93 ? -0.614 -0.324 9.415 1.00 93.81 93 VAL A CA 1
ATOM 691 C C . VAL A 1 93 ? -1.374 0.980 9.636 1.00 93.81 93 VAL A C 1
ATOM 693 O O . VAL A 1 93 ? -2.198 1.335 8.791 1.00 93.81 93 VAL A O 1
ATOM 696 N N . ILE A 1 94 ? -1.068 1.713 10.710 1.00 94.19 94 ILE A N 1
ATOM 697 C CA . ILE A 1 94 ? -1.557 3.085 10.928 1.00 94.19 94 ILE A CA 1
ATOM 698 C C . ILE A 1 94 ? -0.847 4.040 9.957 1.00 94.19 94 ILE A C 1
ATOM 700 O O . ILE A 1 94 ? 0.363 4.244 10.047 1.00 94.19 94 ILE A O 1
ATOM 704 N N . GLU A 1 95 ? -1.594 4.629 9.022 1.00 92.94 95 GLU A N 1
ATOM 705 C CA . GLU A 1 95 ? -1.068 5.580 8.027 1.00 92.94 95 GLU A CA 1
ATOM 706 C C . GLU A 1 95 ? -1.325 7.039 8.393 1.00 92.94 95 GLU A C 1
ATOM 708 O O . GLU A 1 95 ? -0.569 7.921 7.995 1.00 92.94 95 GLU A O 1
ATOM 713 N N . GLU A 1 96 ? -2.401 7.291 9.129 1.00 92.75 96 GLU A N 1
ATOM 714 C CA . GLU A 1 96 ? -2.809 8.623 9.549 1.00 92.75 96 GLU A CA 1
ATOM 715 C C . GLU A 1 96 ? -3.442 8.520 10.932 1.00 92.75 96 GLU A C 1
ATOM 717 O O . GLU A 1 96 ? -4.163 7.565 11.230 1.00 92.75 96 GLU A O 1
ATOM 722 N N . LEU A 1 97 ? -3.138 9.491 11.785 1.00 91.06 97 LEU A N 1
ATOM 723 C CA . LEU A 1 97 ? -3.561 9.517 13.174 1.00 91.06 97 LEU A CA 1
ATOM 724 C C . LEU A 1 97 ? -3.872 10.960 13.551 1.00 91.06 97 LEU A C 1
ATOM 726 O O . LEU A 1 97 ? -3.034 11.847 13.389 1.00 91.06 97 LEU A O 1
ATOM 730 N N . THR A 1 98 ? -5.078 11.181 14.062 1.00 88.19 98 THR A N 1
ATOM 731 C CA . THR A 1 98 ? -5.550 12.490 14.511 1.00 88.19 98 THR A CA 1
ATOM 732 C C . THR A 1 98 ? -5.864 12.412 15.994 1.00 88.19 98 THR A C 1
ATOM 734 O O . THR A 1 98 ? -6.754 11.672 16.407 1.00 88.19 98 THR A O 1
ATOM 737 N N . LEU A 1 99 ? -5.122 13.174 16.798 1.00 80.25 99 LEU A N 1
ATOM 738 C CA . LEU A 1 99 ? -5.378 13.305 18.229 1.00 80.25 99 LEU A CA 1
ATOM 739 C C . LEU A 1 99 ? -6.280 14.517 18.477 1.00 80.25 99 LEU A C 1
ATOM 741 O O . LEU A 1 99 ? -5.923 15.621 18.057 1.00 80.25 99 LEU A O 1
ATOM 745 N N . PRO A 1 100 ? -7.424 14.342 19.154 1.00 78.19 100 PRO A N 1
ATOM 746 C CA . PRO A 1 100 ? -8.249 15.466 19.551 1.00 78.19 100 PRO A CA 1
ATOM 747 C C . PRO A 1 100 ? -7.555 16.255 20.668 1.00 78.19 100 PRO A C 1
ATOM 749 O O . PRO A 1 100 ? -6.880 15.694 21.532 1.00 78.19 100 PRO A O 1
ATOM 752 N N . TYR A 1 101 ? -7.731 17.576 20.652 1.00 72.75 101 TYR A N 1
ATOM 753 C CA . TYR A 1 101 ? -7.253 18.468 21.716 1.00 72.75 101 TYR A CA 1
ATOM 754 C C . TYR A 1 101 ? -8.210 18.517 22.925 1.00 72.75 101 TYR A C 1
ATOM 756 O O . TYR A 1 101 ? -7.821 18.942 24.011 1.00 72.75 101 TYR A O 1
ATOM 764 N N . SER A 1 102 ? -9.456 18.085 22.735 1.00 75.50 102 SER A N 1
ATOM 765 C CA . SER A 1 102 ? -10.529 17.918 23.724 1.00 75.50 102 SER A CA 1
ATOM 766 C C . SER A 1 102 ? -10.713 16.420 24.050 1.00 75.50 102 SER A C 1
ATOM 768 O O . SER A 1 102 ? -10.145 15.583 23.348 1.00 75.50 102 SER A O 1
ATOM 770 N N . PRO A 1 103 ? -11.493 16.026 25.082 1.00 68.94 103 PRO A N 1
ATOM 771 C CA . PRO A 1 103 ? -11.760 14.613 25.421 1.00 68.94 103 PRO A CA 1
ATOM 772 C C . PRO A 1 103 ? -12.626 13.862 24.383 1.00 68.94 103 PRO A C 1
ATOM 774 O O . PRO A 1 103 ? -13.385 12.955 24.719 1.00 68.94 103 PRO A O 1
ATOM 777 N N . GLU A 1 104 ? -12.540 14.264 23.121 1.00 77.75 104 GLU A N 1
ATOM 778 C CA . GLU A 1 104 ? -13.232 13.670 21.991 1.00 77.75 104 GLU A CA 1
ATOM 779 C C . GLU A 1 104 ? -12.557 12.368 21.533 1.00 77.75 104 GLU A C 1
ATOM 781 O O . GLU A 1 104 ? -11.622 11.840 22.142 1.00 77.75 104 GLU A O 1
ATOM 786 N N . THR A 1 105 ? -13.087 11.810 20.454 1.00 80.69 105 THR A N 1
ATOM 787 C CA . THR A 1 105 ? -12.644 10.558 19.850 1.00 80.69 105 THR A CA 1
ATOM 788 C C . THR A 1 105 ? -11.351 10.764 19.051 1.00 80.69 105 THR A C 1
ATOM 790 O O . THR A 1 105 ? -11.207 11.743 18.322 1.00 80.69 105 THR A O 1
ATOM 793 N N . GLN A 1 106 ? -10.399 9.839 19.179 1.00 86.25 106 GLN A N 1
ATOM 794 C CA . GLN A 1 106 ? -9.242 9.728 18.292 1.00 86.25 106 GL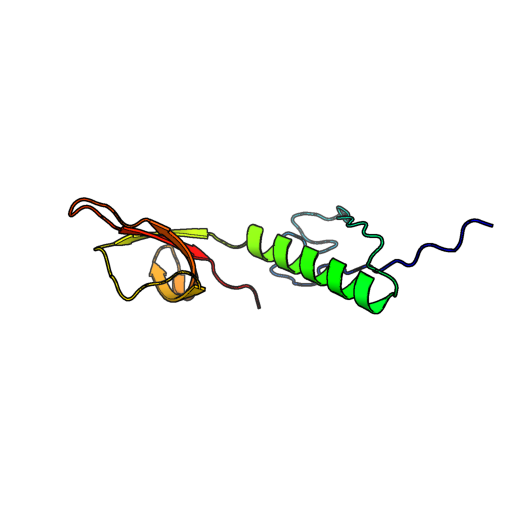N A CA 1
ATOM 795 C C . GLN A 1 106 ? -9.653 8.969 17.035 1.00 86.25 106 GLN A C 1
ATOM 797 O O . GLN A 1 106 ? -10.216 7.877 17.122 1.00 86.25 106 GLN A O 1
ATOM 802 N N . THR A 1 107 ? -9.307 9.513 15.874 1.00 88.50 107 THR A N 1
ATOM 803 C CA . THR A 1 107 ? -9.499 8.835 14.591 1.00 88.50 107 THR A CA 1
ATOM 804 C C . THR A 1 107 ? -8.147 8.394 14.051 1.00 88.50 107 THR A C 1
ATOM 806 O O . THR A 1 107 ? -7.196 9.179 13.982 1.00 88.50 107 THR A O 1
ATOM 809 N N . ILE A 1 108 ? -8.059 7.128 13.652 1.00 89.81 108 ILE A N 1
ATOM 810 C CA . ILE A 1 108 ? -6.910 6.585 12.928 1.00 89.81 108 ILE A CA 1
ATOM 811 C C . ILE A 1 108 ? -7.371 6.007 11.596 1.00 89.81 108 ILE A C 1
ATOM 813 O O . ILE A 1 108 ? -8.458 5.436 11.483 1.00 89.81 108 ILE A O 1
ATOM 817 N N . TYR A 1 109 ? -6.517 6.118 10.585 1.00 91.94 109 TYR A N 1
ATOM 818 C CA . TYR A 1 109 ? -6.699 5.405 9.334 1.00 91.94 109 TYR A CA 1
ATOM 819 C C . TYR A 1 109 ? -5.669 4.306 9.205 1.00 91.94 109 TYR A C 1
ATOM 821 O O . TYR A 1 109 ? -4.461 4.538 9.289 1.00 91.94 109 TYR A O 1
ATOM 829 N N . VAL A 1 110 ? -6.176 3.108 8.955 1.00 90.12 110 VAL A N 1
ATOM 830 C CA . VAL A 1 110 ? -5.366 1.906 8.843 1.00 90.12 110 VAL A CA 1
ATOM 831 C C . VAL A 1 110 ? -5.527 1.285 7.469 1.00 90.12 110 VAL A C 1
ATOM 833 O O . VAL A 1 110 ? -6.586 1.368 6.838 1.00 90.12 110 VAL A O 1
ATOM 836 N N . ARG A 1 111 ? -4.459 0.656 6.991 1.00 89.69 111 ARG A N 1
ATOM 837 C CA . ARG A 1 111 ? -4.442 -0.020 5.696 1.00 89.69 111 ARG A CA 1
ATOM 838 C C . ARG A 1 111 ? -3.855 -1.409 5.836 1.00 89.69 111 ARG A C 1
ATOM 840 O O . ARG A 1 111 ? -2.844 -1.592 6.509 1.00 89.69 111 ARG A O 1
ATOM 847 N N . VAL A 1 112 ? -4.469 -2.374 5.161 1.00 85.00 112 VAL A N 1
ATOM 848 C CA . VAL A 1 112 ? -3.911 -3.724 5.053 1.00 85.00 112 VAL A CA 1
ATOM 849 C C . VAL A 1 112 ? -2.619 -3.642 4.225 1.00 85.00 112 VAL A C 1
ATOM 851 O O . VAL A 1 112 ? -2.672 -3.166 3.088 1.00 85.00 112 VAL A O 1
ATOM 854 N N . PRO A 1 113 ? -1.457 -4.055 4.755 1.00 72.94 113 PRO A N 1
ATOM 855 C CA . PRO A 1 113 ? -0.235 -4.105 3.973 1.00 72.94 113 PRO A CA 1
ATOM 856 C C . PRO A 1 113 ? -0.376 -5.189 2.896 1.00 72.94 113 PRO A C 1
ATOM 858 O O . PRO A 1 113 ? -0.595 -6.356 3.215 1.00 72.94 113 PRO A O 1
ATOM 861 N N . HIS A 1 114 ? -0.260 -4.819 1.617 1.00 62.88 114 HIS A N 1
ATOM 862 C CA . HIS A 1 114 ? 0.017 -5.811 0.577 1.00 62.88 114 HIS A CA 1
ATOM 863 C C . HIS A 1 114 ? 1.461 -6.287 0.746 1.00 62.88 114 HIS A C 1
ATOM 865 O O . HIS A 1 114 ? 2.378 -5.462 0.756 1.00 62.88 114 HIS A O 1
ATOM 871 N N . GLY A 1 115 ? 1.627 -7.599 0.924 1.00 50.31 115 GLY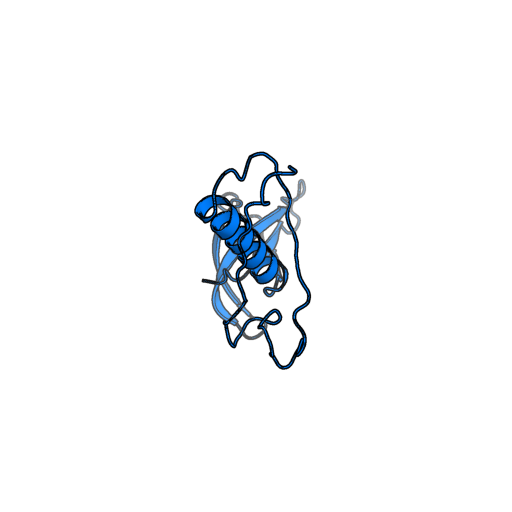 A N 1
ATOM 872 C CA . GLY A 1 115 ? 2.910 -8.290 0.781 1.00 50.31 115 GLY A CA 1
ATOM 873 C C . GLY A 1 115 ? 3.266 -8.505 -0.682 1.00 50.31 115 GLY A C 1
ATOM 874 O O . GLY A 1 115 ? 2.328 -8.669 -1.494 1.00 50.31 115 GLY A O 1
#

Foldseek 3Di:
DPDDDAAEADADCDQPACQHDCHPNDNHHPDDDDDDPVQPHHVSRNVVNVVVVQVNSQVPFDKDKDWAFDDPPDDFQDWDQDDDPPHDRQTWGFHDWDDDPDRGIIMTITTRRDD

pLDDT: mean 86.47, std 8.41, range [50.31, 94.56]

Organism: Kibdelosporangium aridum (NCBI:txid2030)